Protein AF-A0ABD5S3X4-F1 (afdb_monomer_lite)

Foldseek 3Di:
DDDDDDDDDDDDDDDPVCVVVVVVVCVVVVPDDDDDDPVPDPPDDDDDDDPCPVVVVVLVVLVVVLCVLVVHDPVNDDDDDDDDPVRSVVVSVVSSVVSVVVVVVVVVVVVVVVVVVVVCVVCVVVVVVVDDCVVVVPDDDDDDD

Organism: NCBI:txid1776492

Structure (mmCIF, N/CA/C/O backbone):
data_AF-A0ABD5S3X4-F1
#
_entry.id   AF-A0ABD5S3X4-F1
#
loop_
_atom_site.group_PDB
_atom_site.id
_atom_site.type_symbol
_atom_site.label_atom_id
_atom_site.label_alt_id
_atom_site.label_comp_id
_atom_site.label_asym_id
_atom_site.label_entity_id
_atom_site.label_seq_id
_atom_site.pdbx_PDB_ins_code
_atom_site.Cartn_x
_atom_site.Cartn_y
_atom_site.Cartn_z
_atom_site.occupancy
_atom_site.B_iso_or_equiv
_atom_site.auth_seq_id
_atom_site.auth_comp_id
_atom_site.auth_asym_id
_atom_site.auth_atom_id
_atom_site.pdbx_PDB_model_num
ATOM 1 N N . MET A 1 1 ? -29.979 27.618 -0.800 1.00 73.50 1 MET A N 1
ATOM 2 C CA . MET A 1 1 ? -28.590 27.391 -0.347 1.00 73.50 1 MET A CA 1
ATOM 3 C C . MET A 1 1 ? -28.637 26.381 0.777 1.00 73.50 1 MET A C 1
ATOM 5 O O . MET A 1 1 ? -29.403 26.600 1.709 1.00 73.50 1 MET A O 1
ATOM 9 N N . LEU A 1 2 ? -27.881 25.291 0.665 1.00 79.62 2 LEU A N 1
ATOM 10 C CA . LEU A 1 2 ? -27.697 24.354 1.771 1.00 79.62 2 LEU A CA 1
ATOM 11 C C . LEU A 1 2 ? -26.885 25.065 2.860 1.00 79.62 2 LEU A C 1
ATOM 13 O O . LEU A 1 2 ? -25.914 25.757 2.550 1.00 79.62 2 LEU A O 1
ATOM 17 N N . ARG A 1 3 ? -27.335 24.968 4.109 1.00 84.81 3 ARG A N 1
ATOM 18 C CA . ARG A 1 3 ? -26.583 25.434 5.276 1.00 84.81 3 ARG A CA 1
ATOM 19 C C . ARG A 1 3 ? -25.989 24.204 5.965 1.00 84.81 3 ARG A C 1
ATOM 21 O O . ARG A 1 3 ? -26.649 23.169 5.942 1.00 84.81 3 ARG A O 1
ATOM 28 N N . PRO A 1 4 ? -24.780 24.296 6.537 1.00 88.00 4 PRO A N 1
ATOM 29 C CA . PRO A 1 4 ? -24.205 23.198 7.304 1.00 88.00 4 PRO A CA 1
ATOM 30 C C . PRO A 1 4 ? -25.135 22.792 8.450 1.00 88.00 4 PRO A C 1
ATOM 32 O O . PRO A 1 4 ? -25.704 23.663 9.113 1.00 88.00 4 PRO A O 1
ATOM 35 N N . GLU A 1 5 ? -25.259 21.488 8.681 1.00 88.44 5 GLU A N 1
ATOM 36 C CA . GLU A 1 5 ? -25.950 20.956 9.854 1.00 88.44 5 GLU A CA 1
ATOM 37 C C . GLU A 1 5 ? -25.147 21.250 11.126 1.00 88.44 5 GLU A C 1
ATOM 39 O O . GLU A 1 5 ? -23.913 21.314 11.120 1.00 88.44 5 GLU A O 1
ATOM 44 N N . GLN A 1 6 ? -25.855 21.464 12.233 1.00 90.50 6 GLN A N 1
ATOM 45 C CA . GLN A 1 6 ? -25.223 21.794 13.504 1.00 90.50 6 GLN A CA 1
ATOM 46 C C . GLN A 1 6 ? -24.530 20.554 14.090 1.00 90.50 6 GLN A C 1
ATOM 48 O O . GLN A 1 6 ? -25.189 19.595 14.480 1.00 90.50 6 GLN A O 1
ATOM 53 N N . MET A 1 7 ? -23.199 20.590 14.202 1.00 92.62 7 MET A N 1
ATOM 54 C CA . MET A 1 7 ? -22.424 19.535 14.865 1.00 92.62 7 MET A CA 1
ATOM 55 C C . MET A 1 7 ? -22.289 19.786 16.371 1.00 92.62 7 MET A C 1
ATOM 57 O O . MET A 1 7 ? -22.219 20.929 16.825 1.00 92.62 7 MET A O 1
ATOM 61 N N . SER A 1 8 ? -22.216 18.702 17.144 1.00 92.31 8 SER A N 1
ATOM 62 C CA . SER A 1 8 ? -21.980 18.734 18.591 1.00 92.31 8 SER A CA 1
ATOM 63 C C . SER A 1 8 ? -20.706 17.965 18.929 1.00 92.31 8 SER A C 1
ATOM 65 O O . SER A 1 8 ? -20.511 16.856 18.438 1.00 92.31 8 SER A O 1
ATOM 67 N N . LYS A 1 9 ? -19.845 18.536 19.782 1.00 88.69 9 LYS A N 1
ATOM 68 C CA . LYS A 1 9 ? -18.677 17.827 20.326 1.00 88.69 9 LYS A CA 1
ATOM 69 C C . LYS A 1 9 ? -19.136 16.965 21.502 1.00 88.69 9 LYS A C 1
ATOM 71 O O . LYS A 1 9 ? -19.742 17.483 22.438 1.00 88.69 9 LYS A O 1
ATOM 76 N N . VAL A 1 10 ? -18.843 15.671 21.451 1.00 87.94 10 VAL A N 1
ATOM 77 C CA . VAL A 1 10 ? -19.200 14.697 22.491 1.00 87.94 10 VAL A CA 1
ATOM 78 C C . VAL A 1 10 ? -17.920 14.039 22.998 1.00 87.94 10 VAL A C 1
ATOM 80 O O . VAL A 1 10 ? -17.059 13.684 22.198 1.00 87.94 10 VAL A O 1
ATOM 83 N N . SER A 1 11 ? -17.783 13.886 24.317 1.00 83.88 11 SER A N 1
ATOM 84 C CA . SER A 1 11 ? -16.763 13.029 24.928 1.00 83.88 11 SER A CA 1
ATOM 85 C C . SER A 1 11 ? -17.394 11.702 25.348 1.00 83.88 11 SER A C 1
ATOM 87 O O . SER A 1 11 ? -18.504 11.669 25.882 1.00 83.88 11 SER A O 1
ATOM 89 N N . MET A 1 12 ? -16.698 10.596 25.087 1.00 84.00 12 MET A N 1
ATOM 90 C CA . MET A 1 12 ? -17.163 9.244 25.395 1.00 84.00 12 MET A CA 1
ATOM 91 C C . MET A 1 12 ? -16.179 8.576 26.352 1.00 84.00 12 MET A C 1
ATOM 93 O O . MET A 1 12 ? -14.977 8.570 26.104 1.00 84.00 12 MET A O 1
ATOM 97 N N . THR A 1 13 ? -16.699 7.982 27.426 1.00 85.44 13 THR A N 1
ATOM 98 C CA . THR A 1 13 ? -15.914 7.208 28.394 1.00 85.44 13 THR A CA 1
ATOM 99 C C . THR A 1 13 ? -16.603 5.874 28.617 1.00 85.44 13 THR A C 1
ATOM 101 O O . THR A 1 13 ? -17.813 5.820 28.832 1.00 85.44 13 THR A O 1
ATOM 104 N N . GLY A 1 14 ? -15.836 4.789 28.594 1.00 86.94 14 GLY A N 1
ATOM 105 C CA . GLY A 1 14 ? -16.367 3.442 28.747 1.00 86.94 14 GLY A CA 1
ATOM 106 C C . GLY A 1 14 ? -15.318 2.462 29.249 1.00 86.94 14 GLY A C 1
ATOM 107 O O . GLY A 1 14 ? -14.144 2.791 29.417 1.00 86.94 14 GLY A O 1
ATOM 108 N N . SER A 1 15 ? -15.750 1.231 29.512 1.00 90.44 15 SER A N 1
ATOM 109 C CA . SER A 1 15 ? -14.825 0.153 29.850 1.00 90.44 15 SER A CA 1
ATOM 110 C C . SER A 1 15 ? -14.035 -0.268 28.613 1.00 90.44 15 SER A C 1
ATOM 112 O O . SER A 1 15 ? -14.627 -0.490 27.560 1.00 90.44 15 SER A O 1
ATOM 114 N N . LYS A 1 16 ? -12.725 -0.513 28.764 1.00 86.31 16 LYS A N 1
ATOM 115 C CA . LYS A 1 16 ? -11.890 -1.105 27.701 1.00 86.31 16 LYS A CA 1
ATOM 116 C C . LYS A 1 16 ? -12.461 -2.423 27.155 1.00 86.31 16 LYS A C 1
ATOM 118 O O . LYS A 1 16 ? -12.230 -2.750 26.002 1.00 86.31 16 LYS A O 1
ATOM 123 N N . ARG A 1 17 ? -13.236 -3.160 27.966 1.00 90.50 17 ARG A N 1
ATOM 124 C CA . ARG A 1 17 ? -13.833 -4.455 27.590 1.00 90.50 17 ARG A CA 1
ATOM 125 C C . ARG A 1 17 ? -14.850 -4.375 26.451 1.00 90.50 17 ARG A C 1
ATOM 127 O O . ARG A 1 17 ? -15.057 -5.384 25.802 1.00 90.50 17 ARG A O 1
ATOM 134 N N . VAL A 1 18 ? -15.492 -3.223 26.256 1.00 91.81 18 VAL A N 1
ATOM 135 C CA . VAL A 1 18 ? -16.522 -3.013 25.216 1.00 91.81 18 VAL A CA 1
ATOM 136 C C . VAL A 1 18 ? -16.049 -2.038 24.136 1.00 91.81 18 VAL A C 1
ATOM 138 O O . VAL A 1 18 ? -16.836 -1.577 23.321 1.00 91.81 18 VAL A O 1
ATOM 141 N N . MET A 1 19 ? -14.766 -1.664 24.159 1.00 88.81 19 MET A N 1
ATOM 142 C CA . MET A 1 19 ? -14.221 -0.641 23.270 1.00 88.81 19 MET A CA 1
ATOM 143 C C . MET A 1 19 ? -14.296 -1.064 21.799 1.00 88.81 19 MET A C 1
ATOM 145 O O . MET A 1 19 ? -14.649 -0.234 20.973 1.00 88.81 19 MET A O 1
ATOM 149 N N . GLY A 1 20 ? -14.031 -2.342 21.498 1.00 88.88 20 GLY A N 1
ATOM 150 C CA . GLY A 1 20 ? -14.164 -2.898 20.146 1.00 88.88 20 GLY A CA 1
ATOM 151 C C . GLY A 1 20 ? -15.584 -2.743 19.604 1.00 88.88 20 GLY A C 1
ATOM 152 O O . GLY A 1 20 ? -15.779 -2.037 18.622 1.00 88.88 20 GLY A O 1
ATOM 153 N N . ASP A 1 21 ? -16.575 -3.282 20.322 1.00 92.25 21 ASP A N 1
ATOM 154 C CA . ASP A 1 21 ? -17.995 -3.198 19.944 1.00 92.25 21 ASP A CA 1
ATOM 155 C C . ASP A 1 21 ? -18.460 -1.748 19.716 1.00 92.25 21 ASP A C 1
ATOM 157 O O . ASP A 1 21 ? -19.231 -1.459 18.801 1.00 92.25 21 ASP A O 1
ATOM 161 N N . VAL A 1 22 ? -17.994 -0.812 20.553 1.00 91.19 22 VAL A N 1
ATOM 162 C CA . VAL A 1 22 ? -18.326 0.613 20.414 1.00 91.19 22 VAL A CA 1
ATOM 163 C C . VAL A 1 22 ? -17.687 1.212 19.163 1.00 91.19 22 VAL A C 1
ATOM 165 O O . VAL A 1 22 ? -18.366 1.959 18.462 1.00 91.19 22 VAL A O 1
ATOM 168 N N . ILE A 1 23 ? -16.418 0.903 18.876 1.00 88.75 23 ILE A N 1
ATOM 169 C CA . ILE A 1 23 ? -15.726 1.380 17.669 1.00 88.75 23 ILE A CA 1
ATOM 170 C C . ILE A 1 23 ? -16.441 0.869 16.416 1.00 88.75 23 ILE A C 1
ATOM 172 O O . ILE A 1 23 ? -16.745 1.676 15.541 1.00 88.75 23 ILE A O 1
ATOM 176 N N . GLU A 1 24 ? -16.767 -0.425 16.357 1.00 90.06 24 GLU A N 1
ATOM 177 C CA . GLU A 1 24 ? -17.498 -1.027 15.233 1.00 90.06 24 GLU A CA 1
ATOM 178 C C . GLU A 1 24 ? -18.872 -0.380 15.052 1.00 90.06 24 GLU A C 1
ATOM 180 O O . GLU A 1 24 ? -19.195 0.111 13.975 1.00 90.06 24 GLU A O 1
ATOM 185 N N . THR A 1 25 ? -19.647 -0.259 16.132 1.00 92.88 25 THR A N 1
ATOM 186 C CA . THR A 1 25 ? -20.976 0.366 16.070 1.00 92.88 25 THR A CA 1
ATOM 187 C C . THR A 1 25 ? -20.899 1.818 15.590 1.00 92.88 25 THR A C 1
ATOM 189 O O . THR A 1 25 ? -21.724 2.267 14.797 1.00 92.88 25 THR A O 1
ATOM 192 N N . VAL A 1 26 ? -19.923 2.587 16.080 1.00 90.69 26 VAL A N 1
ATOM 193 C CA . VAL A 1 26 ? -19.719 3.984 15.669 1.00 90.69 26 VAL A CA 1
ATOM 194 C C . VAL A 1 26 ? -19.313 4.076 14.201 1.00 90.69 26 VAL A C 1
ATOM 196 O O . VAL A 1 26 ? -19.817 4.952 13.492 1.00 90.69 26 VAL A O 1
ATOM 199 N N . HIS A 1 27 ? -18.419 3.193 13.758 1.00 89.69 27 HIS A N 1
ATOM 200 C CA . HIS A 1 27 ? -17.985 3.104 12.371 1.00 89.69 27 HIS A CA 1
ATOM 201 C C . HIS A 1 27 ? -19.173 2.812 11.444 1.00 89.69 27 HIS A C 1
ATOM 203 O O . HIS A 1 27 ? -19.384 3.551 10.484 1.00 89.69 27 HIS A O 1
ATOM 209 N N . ASP A 1 28 ? -20.002 1.826 11.786 1.00 92.88 28 ASP A N 1
ATOM 210 C CA . ASP A 1 28 ? -21.169 1.422 10.9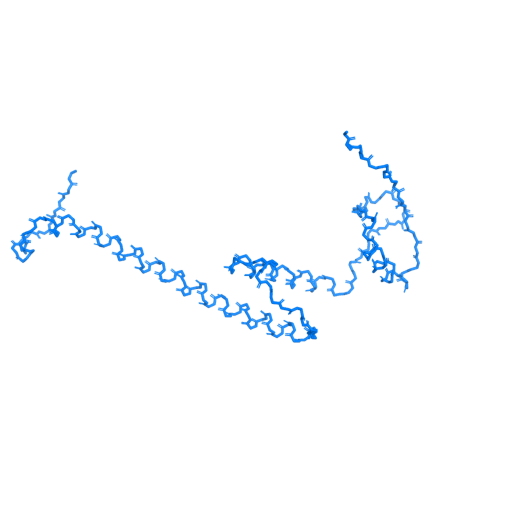93 1.00 92.88 28 ASP A CA 1
ATOM 211 C C . ASP A 1 28 ? -22.232 2.520 10.887 1.00 92.88 28 ASP A C 1
ATOM 213 O O . ASP A 1 28 ? -22.917 2.643 9.873 1.00 92.88 28 ASP A O 1
ATOM 217 N N . LEU A 1 29 ? -22.374 3.342 11.930 1.00 93.56 29 LEU A N 1
ATOM 218 C CA . LEU A 1 29 ? -23.307 4.465 11.917 1.00 93.56 29 LEU A CA 1
ATOM 219 C C . LEU A 1 29 ? -22.835 5.609 11.007 1.00 93.56 29 LEU A C 1
ATOM 221 O O . LEU A 1 29 ? -23.676 6.349 10.504 1.00 93.56 29 LEU A O 1
ATOM 225 N N . GLN A 1 30 ? -21.523 5.783 10.803 1.00 87.94 30 GLN A N 1
ATOM 226 C CA . GLN A 1 30 ? -20.934 6.872 10.003 1.00 87.94 30 GLN A CA 1
ATOM 227 C C . GLN A 1 30 ? -21.395 8.290 10.423 1.00 87.94 30 GLN A C 1
ATOM 229 O O . GLN A 1 30 ? -21.487 9.201 9.602 1.00 87.94 30 GLN A O 1
ATOM 234 N N . LEU A 1 31 ? -21.692 8.497 11.714 1.00 89.00 31 LEU A N 1
ATOM 235 C CA . LEU A 1 31 ? -22.230 9.767 12.243 1.00 89.00 31 LEU A CA 1
ATOM 236 C C . LEU A 1 31 ? -21.209 10.620 13.006 1.00 89.00 31 LEU A C 1
ATOM 238 O O . LEU A 1 31 ? -21.529 11.743 13.399 1.00 89.00 31 LEU A O 1
ATOM 242 N N . LEU A 1 32 ? -20.009 10.096 13.263 1.00 89.50 32 LEU A N 1
ATOM 243 C CA . LEU A 1 32 ? -18.999 10.765 14.081 1.00 89.50 32 LEU A CA 1
ATOM 244 C C . LEU A 1 32 ? -17.762 11.118 13.258 1.00 89.50 32 LEU A C 1
ATOM 246 O O . LEU A 1 32 ? -17.265 10.317 12.474 1.00 89.50 32 LEU A O 1
ATOM 250 N N . HIS A 1 33 ? -17.232 12.313 13.509 1.00 89.00 33 HIS A N 1
ATOM 251 C CA . HIS A 1 33 ? -15.894 12.707 13.093 1.00 89.00 33 HIS A CA 1
ATOM 252 C C . HIS A 1 33 ? -14.971 12.637 14.312 1.00 89.00 33 HIS A C 1
ATOM 254 O O . HIS A 1 33 ? -15.156 13.387 15.275 1.00 89.00 33 HIS A O 1
ATOM 260 N N . ILE A 1 34 ? -14.010 11.715 14.282 1.00 87.25 34 ILE A N 1
ATOM 261 C CA . ILE A 1 34 ? -13.049 11.515 15.370 1.00 87.25 34 ILE A CA 1
ATOM 262 C C . ILE A 1 34 ? -11.933 12.550 15.228 1.00 87.25 34 ILE A C 1
ATOM 264 O O . ILE A 1 34 ? -11.377 12.736 14.150 1.00 87.25 34 ILE A O 1
ATOM 268 N N . THR A 1 35 ? -11.616 13.233 16.323 1.00 85.19 35 THR A N 1
ATOM 269 C CA . THR A 1 35 ? -10.473 14.146 16.414 1.00 85.19 35 THR A CA 1
ATOM 270 C C . THR A 1 35 ? -9.431 13.553 17.341 1.00 85.19 35 THR A C 1
ATOM 272 O O . THR A 1 35 ? -9.805 12.962 18.357 1.00 85.19 35 THR A O 1
ATOM 275 N N . ASP A 1 36 ? -8.157 13.784 17.040 1.00 83.81 36 ASP A N 1
ATOM 276 C CA . ASP A 1 36 ? -7.070 13.381 17.924 1.00 83.81 36 ASP A CA 1
ATOM 277 C C . ASP A 1 36 ? -7.256 13.957 19.327 1.00 83.81 36 ASP A C 1
ATOM 279 O O . ASP A 1 36 ? -7.719 15.088 19.519 1.00 83.81 36 ASP A O 1
ATOM 283 N N . TYR A 1 37 ? -6.920 13.132 20.312 1.00 84.88 37 TYR A N 1
ATOM 284 C CA . TYR A 1 37 ? -6.947 13.536 21.703 1.00 84.88 37 TYR A CA 1
ATOM 285 C C . TYR A 1 37 ? -5.783 14.494 21.970 1.00 84.88 37 TYR A C 1
ATOM 287 O O . TYR A 1 37 ? -4.630 14.176 21.701 1.00 84.88 37 TYR A O 1
ATOM 295 N N . ASP A 1 38 ? -6.099 15.674 22.492 1.00 82.31 38 ASP A N 1
ATOM 296 C CA . ASP A 1 38 ? -5.187 16.811 22.661 1.00 82.31 38 ASP A CA 1
ATOM 297 C C . ASP A 1 38 ? -4.584 16.903 24.074 1.00 82.31 38 ASP A C 1
ATOM 299 O O . ASP A 1 38 ? -4.170 17.982 24.497 1.00 82.31 38 ASP A O 1
ATOM 303 N N . ASP A 1 39 ? -4.580 15.799 24.831 1.00 82.06 39 ASP A N 1
ATOM 304 C CA . ASP A 1 39 ? -4.140 15.739 26.235 1.00 82.06 39 ASP A CA 1
ATOM 305 C C . ASP A 1 39 ? -4.847 16.751 27.157 1.00 82.06 39 ASP A C 1
ATOM 307 O O . ASP A 1 39 ? -4.344 17.132 28.215 1.00 82.06 39 ASP A O 1
ATOM 311 N N . SER A 1 40 ? -6.057 17.179 26.779 1.00 81.69 40 SER A N 1
ATOM 312 C CA . SER A 1 40 ? -6.797 18.223 27.496 1.00 81.69 40 SER A CA 1
ATOM 313 C C . SER A 1 40 ? -7.296 17.820 28.888 1.00 81.69 40 SER A C 1
ATOM 315 O O . SER A 1 40 ? -7.685 18.701 29.659 1.00 81.69 40 SER A O 1
ATOM 317 N N . TRP A 1 41 ? -7.289 16.528 29.241 1.00 82.12 41 TRP A N 1
ATOM 318 C CA . TRP A 1 41 ? -7.786 16.029 30.528 1.00 82.12 41 TRP A CA 1
ATOM 319 C C . TRP A 1 41 ? -6.671 15.424 31.376 1.00 82.12 41 TRP A C 1
ATOM 321 O O . TRP A 1 41 ? -6.065 14.410 31.028 1.00 82.12 41 TRP A O 1
ATOM 331 N N . GLU A 1 42 ? -6.457 16.023 32.548 1.00 84.75 42 GLU A N 1
ATOM 332 C CA . GLU A 1 42 ? -5.491 15.547 33.533 1.00 84.75 42 GLU A CA 1
ATOM 333 C C . GLU A 1 42 ? -5.822 14.115 33.987 1.00 84.75 42 GLU A C 1
ATOM 335 O O . GLU A 1 42 ? -6.962 13.792 34.329 1.00 84.75 42 GLU A O 1
ATOM 340 N N . GLY A 1 43 ? -4.808 13.246 33.983 1.00 83.75 43 GLY A N 1
ATOM 341 C CA . GLY A 1 43 ? -4.947 11.830 34.333 1.00 83.75 43 GLY A CA 1
ATOM 342 C C . GLY A 1 43 ? -5.357 10.911 33.176 1.00 83.75 43 GLY A C 1
ATOM 343 O O . GLY A 1 43 ? -5.446 9.702 33.388 1.00 83.75 43 GLY A O 1
ATOM 344 N N . PHE A 1 44 ? -5.558 11.445 31.967 1.00 82.44 44 PHE A N 1
ATOM 345 C CA . PHE A 1 44 ? -5.787 10.667 30.750 1.00 82.44 44 PHE A CA 1
ATOM 346 C C . PHE A 1 44 ? -4.667 10.908 29.742 1.00 82.44 44 PHE A C 1
ATOM 348 O O . PHE A 1 44 ? -4.285 12.045 29.487 1.00 82.44 44 PHE A O 1
ATOM 355 N N . THR A 1 45 ? -4.180 9.827 29.142 1.00 83.75 45 THR A N 1
ATOM 356 C CA . THR A 1 45 ? -3.221 9.848 28.034 1.00 83.75 45 THR A CA 1
ATOM 357 C C . THR A 1 45 ? -3.809 9.087 26.855 1.00 83.75 45 THR A C 1
ATOM 359 O O . THR A 1 45 ? -4.618 8.171 27.054 1.00 83.75 45 THR A O 1
ATOM 362 N N . ALA A 1 46 ? -3.376 9.422 25.639 1.00 85.38 46 ALA A N 1
ATOM 363 C CA . ALA A 1 46 ? -3.635 8.575 24.482 1.00 85.38 46 ALA A CA 1
ATOM 364 C C . ALA A 1 46 ? -3.170 7.133 24.765 1.00 85.38 46 ALA A C 1
ATOM 366 O O . ALA A 1 46 ? -2.134 6.909 25.399 1.00 85.38 46 ALA A O 1
ATOM 367 N N . GLY A 1 47 ? -3.993 6.162 24.369 1.00 84.00 47 GLY A N 1
ATOM 368 C CA . GLY A 1 47 ? -3.657 4.746 24.468 1.00 84.00 47 GLY A CA 1
ATOM 369 C C . GLY A 1 47 ? -2.965 4.244 23.206 1.00 84.00 47 GLY A C 1
ATOM 370 O O . GLY A 1 47 ? -2.912 4.945 22.197 1.00 84.00 47 GLY A O 1
ATOM 371 N N . ASP A 1 48 ? -2.490 3.006 23.262 1.00 85.00 48 ASP A N 1
ATOM 372 C CA . ASP A 1 48 ? -1.969 2.319 22.086 1.00 85.00 48 ASP A CA 1
ATOM 373 C C . ASP A 1 48 ? -3.112 1.879 21.151 1.00 85.00 48 ASP A C 1
ATOM 375 O O . ASP A 1 48 ? -4.230 1.611 21.622 1.00 85.00 48 ASP A O 1
ATOM 379 N N . PRO A 1 49 ? -2.850 1.774 19.836 1.00 85.44 49 PRO A N 1
ATOM 380 C CA . PRO A 1 49 ? -3.773 1.159 18.893 1.00 85.44 49 PRO A CA 1
ATOM 381 C C . PRO A 1 49 ? -4.194 -0.249 19.326 1.00 85.44 49 PRO A C 1
ATOM 383 O O . PRO A 1 49 ? -3.480 -0.949 20.049 1.00 85.44 49 PRO A O 1
ATOM 386 N N . VAL A 1 50 ? -5.360 -0.684 18.847 1.00 86.38 50 VAL A N 1
ATOM 387 C CA . VAL A 1 50 ? -5.804 -2.067 19.048 1.00 86.38 50 VAL A CA 1
ATOM 388 C C . VAL A 1 50 ? -4.828 -3.045 18.393 1.00 86.38 50 VAL A C 1
ATOM 390 O O . VAL A 1 50 ? -4.201 -2.740 17.376 1.00 86.38 50 VAL A O 1
ATOM 393 N N . GLU A 1 51 ? -4.698 -4.230 18.983 1.00 87.88 51 GLU A N 1
ATOM 394 C CA . GLU A 1 51 ? -3.842 -5.287 18.448 1.00 87.88 51 GLU A CA 1
ATOM 395 C C . GLU A 1 51 ? -4.206 -5.587 16.985 1.00 87.88 51 GLU A C 1
ATOM 397 O O . GLU A 1 51 ? -5.379 -5.698 16.633 1.00 87.88 51 GLU A O 1
ATOM 402 N N . GLY A 1 52 ? -3.191 -5.669 16.121 1.00 87.38 52 GLY A N 1
ATOM 403 C CA . GLY A 1 52 ? -3.367 -5.892 14.684 1.00 87.38 52 GLY A CA 1
ATOM 404 C C . GLY A 1 52 ? -3.629 -4.634 13.846 1.00 87.38 52 GLY A C 1
ATOM 405 O O . GLY A 1 52 ? -3.542 -4.721 12.623 1.00 87.38 52 GLY A O 1
ATOM 406 N N . ALA A 1 53 ? -3.870 -3.462 14.451 1.00 88.75 53 ALA A N 1
ATOM 407 C CA . ALA A 1 53 ? -4.104 -2.220 13.702 1.00 88.75 53 ALA A CA 1
ATOM 408 C C . ALA A 1 53 ? -2.905 -1.804 12.832 1.00 88.75 53 ALA A C 1
ATOM 410 O O . ALA A 1 53 ? -3.085 -1.360 11.698 1.00 88.75 53 ALA A O 1
ATOM 411 N N . GLU A 1 54 ? -1.684 -1.970 13.345 1.00 89.56 54 GLU A N 1
ATOM 412 C CA . GLU A 1 54 ? -0.451 -1.675 12.605 1.00 89.56 54 GLU A CA 1
ATOM 413 C C . GLU A 1 54 ? -0.304 -2.609 11.396 1.00 89.56 54 GLU A C 1
ATOM 415 O O . GLU A 1 54 ? -0.207 -2.144 10.264 1.00 89.56 54 GLU A O 1
ATOM 420 N N . ALA A 1 55 ? -0.447 -3.922 11.606 1.00 89.88 55 ALA A N 1
ATOM 421 C CA . ALA A 1 55 ? -0.389 -4.910 10.529 1.00 89.88 55 ALA A CA 1
ATOM 422 C C . ALA A 1 55 ? -1.470 -4.682 9.455 1.00 89.88 55 ALA A C 1
ATOM 424 O O . ALA A 1 55 ? -1.205 -4.828 8.262 1.00 89.88 55 ALA A O 1
ATOM 425 N N . ALA A 1 56 ? -2.689 -4.304 9.852 1.00 89.69 56 ALA A N 1
ATOM 426 C CA . ALA A 1 56 ? -3.748 -3.944 8.912 1.00 89.69 56 ALA A CA 1
ATOM 427 C C . ALA A 1 56 ? -3.406 -2.669 8.120 1.00 89.69 56 ALA A C 1
ATOM 429 O O . ALA A 1 56 ? -3.650 -2.609 6.914 1.00 89.69 56 ALA A O 1
ATOM 430 N N . SER A 1 57 ? -2.805 -1.672 8.775 1.00 92.38 57 SER A N 1
ATOM 431 C CA . SER A 1 57 ? -2.373 -0.425 8.132 1.00 92.38 57 SER A CA 1
ATOM 432 C C . SER A 1 57 ? -1.277 -0.676 7.097 1.00 92.38 57 SER A C 1
ATOM 434 O O . SER A 1 57 ? -1.390 -0.202 5.967 1.00 92.38 57 SER A O 1
ATOM 436 N N . ASP A 1 58 ? -0.273 -1.486 7.431 1.00 91.00 58 ASP A N 1
ATOM 437 C CA . ASP A 1 58 ? 0.807 -1.857 6.510 1.00 91.00 58 ASP A CA 1
ATOM 438 C C . 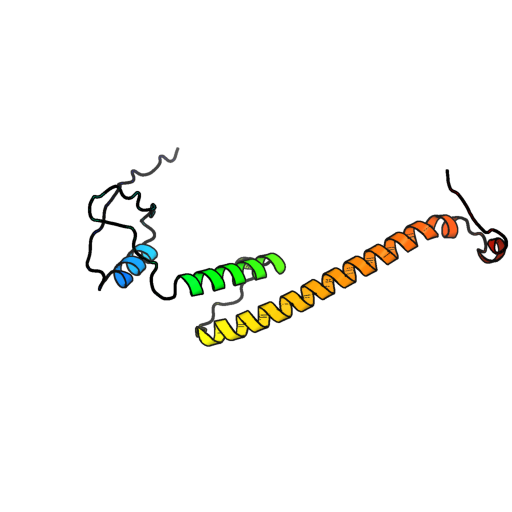ASP A 1 58 ? 0.280 -2.602 5.275 1.00 91.00 58 ASP A C 1
ATOM 440 O O . ASP A 1 58 ? 0.679 -2.321 4.136 1.00 91.00 58 ASP A O 1
ATOM 444 N N . LYS A 1 59 ? -0.678 -3.516 5.477 1.00 91.56 59 LYS A N 1
ATOM 445 C CA . LYS A 1 59 ? -1.372 -4.207 4.380 1.00 91.56 59 LYS A CA 1
ATOM 446 C C . LYS A 1 59 ? -2.127 -3.226 3.490 1.00 91.56 59 LYS A C 1
ATOM 448 O O . LYS A 1 59 ? -1.989 -3.296 2.273 1.00 91.56 59 LYS A O 1
ATOM 453 N N . LEU A 1 60 ? -2.874 -2.284 4.069 1.00 93.81 60 LEU A N 1
ATOM 454 C CA . LEU A 1 60 ? -3.607 -1.266 3.307 1.00 93.81 60 LEU A CA 1
ATOM 455 C C . LEU A 1 60 ? -2.679 -0.362 2.490 1.00 93.81 60 LEU A C 1
ATOM 457 O O . LEU A 1 60 ? -2.981 -0.057 1.338 1.00 93.81 60 LEU A O 1
ATOM 461 N N . VAL A 1 61 ? -1.543 0.052 3.056 1.00 95.19 61 VAL A N 1
ATOM 462 C CA . VAL A 1 61 ? -0.528 0.826 2.324 1.00 95.19 61 VAL A CA 1
ATOM 463 C C . VAL A 1 61 ? 0.023 0.013 1.154 1.00 95.19 61 VAL A C 1
ATOM 465 O O . VAL A 1 61 ? 0.155 0.537 0.048 1.00 95.19 61 VAL A O 1
ATOM 468 N N . THR A 1 62 ? 0.285 -1.276 1.373 1.00 92.75 62 THR A N 1
ATOM 469 C CA . THR A 1 62 ? 0.745 -2.187 0.319 1.00 92.75 62 THR A CA 1
ATOM 470 C C . THR A 1 62 ? -0.293 -2.308 -0.796 1.00 92.75 62 THR A C 1
ATOM 472 O O . THR A 1 62 ? 0.054 -2.114 -1.957 1.00 92.75 62 THR A O 1
ATOM 475 N N . VAL A 1 63 ? -1.568 -2.544 -0.471 1.00 93.50 63 VAL A N 1
ATOM 476 C CA . VAL A 1 63 ? -2.650 -2.622 -1.468 1.00 93.50 63 VAL A CA 1
ATOM 477 C C . VAL A 1 63 ? -2.735 -1.332 -2.285 1.00 93.50 63 VAL A C 1
ATOM 479 O O . VAL A 1 63 ? -2.650 -1.397 -3.507 1.00 93.50 63 VAL A O 1
ATOM 482 N N . ARG A 1 64 ? -2.764 -0.162 -1.634 1.00 93.94 64 ARG A N 1
ATOM 483 C CA . ARG A 1 64 ? -2.808 1.139 -2.328 1.00 93.94 64 ARG A CA 1
ATOM 484 C C . ARG A 1 64 ? -1.608 1.380 -3.238 1.00 93.94 64 ARG A C 1
ATOM 486 O O . ARG A 1 64 ? -1.749 1.980 -4.299 1.00 93.94 64 ARG A O 1
ATOM 493 N N . SER A 1 65 ? -0.415 0.935 -2.838 1.00 94.31 65 SER A N 1
ATOM 494 C CA . SER A 1 65 ? 0.762 1.030 -3.709 1.00 94.31 65 SER A CA 1
ATOM 495 C C . SER A 1 65 ? 0.613 0.172 -4.965 1.00 94.31 65 SER A C 1
ATOM 497 O O . SER A 1 65 ? 0.981 0.618 -6.046 1.00 94.31 65 SER A O 1
ATOM 499 N N . LEU A 1 66 ? 0.026 -1.023 -4.844 1.00 94.44 66 LEU A N 1
ATOM 500 C CA . LEU A 1 66 ? -0.204 -1.913 -5.979 1.00 94.44 66 LEU A CA 1
ATOM 501 C C . LEU A 1 66 ? -1.300 -1.373 -6.895 1.00 94.44 66 LEU A C 1
ATOM 503 O O . LEU A 1 66 ? -1.107 -1.383 -8.105 1.00 94.44 66 LEU A O 1
ATOM 507 N N . GLU A 1 67 ? -2.394 -0.856 -6.334 1.00 94.50 67 GLU A N 1
ATOM 508 C CA . GLU A 1 67 ? -3.436 -0.147 -7.090 1.00 94.50 67 GLU A CA 1
ATOM 509 C C . GLU A 1 67 ? -2.829 1.009 -7.890 1.00 94.50 67 GLU A C 1
ATOM 511 O O . GLU A 1 67 ? -3.036 1.103 -9.095 1.00 94.50 67 GLU A O 1
ATOM 516 N N . SER A 1 68 ? -1.975 1.820 -7.256 1.00 94.25 68 SER A N 1
ATOM 517 C CA . SER A 1 68 ? -1.308 2.944 -7.919 1.00 94.25 68 SER A CA 1
ATOM 518 C C . SER A 1 68 ? -0.342 2.514 -9.028 1.00 94.25 68 SER A C 1
ATOM 520 O O . SER A 1 68 ? -0.277 3.177 -10.059 1.00 94.25 68 SER A O 1
ATOM 522 N N . ILE A 1 69 ? 0.414 1.426 -8.840 1.00 91.81 69 ILE A N 1
ATOM 523 C CA . ILE A 1 69 ? 1.323 0.895 -9.872 1.00 91.81 69 ILE A CA 1
ATOM 524 C C . ILE A 1 69 ? 0.532 0.329 -11.058 1.00 91.81 69 ILE A C 1
ATOM 526 O O . ILE A 1 69 ? 0.961 0.450 -12.208 1.00 91.81 69 ILE A O 1
ATOM 530 N N . LEU A 1 70 ? -0.597 -0.320 -10.771 1.00 92.31 70 LEU A N 1
ATOM 531 C CA . LEU A 1 70 ? -1.452 -0.958 -11.767 1.00 92.31 70 LEU A CA 1
ATOM 532 C C . LEU A 1 70 ? -2.431 0.011 -12.440 1.00 92.31 70 LEU A C 1
ATOM 534 O O . LEU A 1 70 ? -2.978 -0.363 -13.475 1.00 92.31 70 LEU A O 1
ATOM 538 N N . ASP A 1 71 ? -2.596 1.219 -11.894 1.00 94.06 71 ASP A N 1
ATOM 539 C CA . ASP A 1 71 ? -3.545 2.243 -12.350 1.00 94.06 71 ASP A CA 1
ATOM 540 C C . ASP A 1 71 ? -4.986 1.701 -12.370 1.00 94.06 71 ASP A C 1
ATOM 542 O O . ASP A 1 71 ? -5.659 1.727 -13.399 1.00 94.06 71 ASP A O 1
ATOM 546 N N . VAL A 1 72 ? -5.415 1.122 -11.240 1.00 95.00 72 VAL A N 1
ATOM 547 C CA . VAL A 1 72 ? -6.749 0.522 -11.064 1.00 95.00 72 VAL A CA 1
ATOM 548 C C . VAL A 1 72 ? -7.495 1.136 -9.889 1.00 95.00 72 VAL A C 1
ATOM 550 O O . VAL A 1 72 ? -6.903 1.398 -8.842 1.00 95.00 72 VAL A O 1
ATOM 553 N N . ASP A 1 73 ? -8.810 1.259 -10.055 1.00 93.38 73 ASP A N 1
ATOM 554 C CA . ASP A 1 73 ? -9.718 1.838 -9.067 1.00 93.38 73 ASP A CA 1
ATOM 555 C C . ASP A 1 73 ? -10.881 0.880 -8.732 1.00 93.38 73 ASP A C 1
ATOM 557 O O . ASP A 1 73 ? -10.977 -0.248 -9.222 1.00 93.38 73 ASP A O 1
ATOM 561 N N . GLU A 1 74 ? -11.822 1.334 -7.897 1.00 89.69 74 GLU A N 1
ATOM 562 C CA . GLU A 1 74 ? -13.012 0.559 -7.509 1.00 89.69 74 GLU A CA 1
ATOM 563 C C . GLU A 1 74 ? -13.881 0.146 -8.715 1.00 89.69 74 GLU A C 1
ATOM 565 O O . GLU A 1 74 ? -14.551 -0.885 -8.671 1.00 89.69 74 GLU A O 1
ATOM 570 N N . GLU A 1 75 ? -13.847 0.900 -9.818 1.00 92.25 75 GLU A N 1
ATOM 571 C CA . GLU A 1 75 ? -14.585 0.575 -11.048 1.00 92.25 75 GLU A CA 1
ATOM 572 C C . GLU A 1 75 ? -14.021 -0.653 -11.784 1.00 92.25 75 GLU A C 1
ATOM 574 O O . GLU A 1 75 ? -14.766 -1.357 -12.471 1.00 92.25 75 GLU A O 1
ATOM 579 N N . ASP A 1 76 ? -12.731 -0.948 -11.602 1.00 92.56 76 ASP A N 1
ATOM 580 C CA . ASP A 1 76 ? -12.060 -2.126 -12.163 1.00 92.56 76 ASP A CA 1
ATOM 581 C C . ASP A 1 76 ? -12.264 -3.378 -11.298 1.00 92.56 76 ASP A C 1
ATOM 583 O O . ASP A 1 76 ? -11.890 -4.494 -11.684 1.00 92.56 76 ASP A O 1
ATOM 587 N N . ALA A 1 77 ? -12.857 -3.211 -10.111 1.00 87.81 77 ALA A N 1
ATOM 588 C CA . ALA A 1 77 ? -13.035 -4.291 -9.163 1.00 87.81 77 ALA A CA 1
ATOM 589 C C . ALA A 1 77 ? -14.029 -5.345 -9.677 1.00 87.81 77 ALA A C 1
ATOM 591 O O . ALA A 1 77 ? -15.128 -5.071 -10.166 1.00 87.81 77 ALA A O 1
ATOM 592 N N . GLY A 1 78 ? -13.641 -6.610 -9.514 1.00 86.75 78 GLY A N 1
ATOM 593 C CA . GLY A 1 78 ? -14.523 -7.748 -9.739 1.00 86.75 78 GLY A CA 1
ATOM 594 C C . GLY A 1 78 ? -15.574 -7.919 -8.630 1.00 86.75 78 GLY A C 1
ATOM 595 O O . GLY A 1 78 ? -15.610 -7.166 -7.656 1.00 86.75 78 GLY A O 1
ATOM 596 N N . PRO A 1 79 ? -16.425 -8.955 -8.727 1.00 87.12 79 PRO A N 1
ATOM 597 C CA . PRO A 1 79 ? -17.395 -9.256 -7.680 1.00 87.12 79 PRO A CA 1
ATOM 598 C C . PRO A 1 79 ? -16.705 -9.520 -6.336 1.00 87.12 79 PRO A C 1
ATOM 600 O O . PRO A 1 79 ? -15.696 -10.227 -6.267 1.00 87.12 79 PRO A O 1
ATOM 603 N N . THR A 1 80 ? -17.295 -9.007 -5.255 1.00 86.00 80 THR A N 1
ATOM 604 C CA . THR A 1 80 ? -16.817 -9.252 -3.892 1.00 86.00 80 THR A CA 1
ATOM 605 C C . THR A 1 80 ? -16.841 -10.750 -3.583 1.00 86.00 80 THR A C 1
ATOM 607 O O . THR A 1 80 ? -17.854 -11.426 -3.777 1.00 86.00 80 THR A O 1
ATOM 610 N N . ARG A 1 81 ? -15.727 -11.273 -3.066 1.00 84.19 81 ARG A N 1
ATOM 611 C CA . ARG A 1 81 ? -15.607 -12.652 -2.575 1.00 84.19 81 ARG A CA 1
ATOM 612 C C . ARG A 1 81 ? -15.202 -12.652 -1.110 1.00 84.19 81 ARG A C 1
ATOM 614 O O . ARG A 1 81 ? -14.486 -11.764 -0.660 1.00 84.19 81 ARG A O 1
ATOM 621 N N . ILE A 1 82 ? -15.630 -13.679 -0.386 1.00 85.50 82 ILE A N 1
ATOM 622 C CA . ILE A 1 82 ? -15.177 -13.911 0.984 1.00 85.50 82 ILE A CA 1
ATOM 623 C C . ILE A 1 82 ? -13.803 -14.574 0.909 1.00 85.50 82 ILE A C 1
ATOM 625 O O . ILE A 1 82 ? -13.648 -15.623 0.281 1.00 85.50 82 ILE A O 1
ATOM 629 N N . VAL A 1 83 ? -12.822 -13.954 1.549 1.00 83.56 83 VAL A N 1
ATOM 630 C CA . VAL A 1 83 ? -11.445 -14.438 1.668 1.00 83.56 83 VAL A CA 1
ATOM 631 C C . VAL A 1 83 ? -11.056 -14.486 3.136 1.00 83.56 83 VAL A C 1
ATOM 633 O O . VAL A 1 83 ? -11.538 -13.689 3.935 1.00 83.56 83 VAL A O 1
ATOM 636 N N . THR A 1 84 ? -10.221 -15.457 3.495 1.00 88.88 84 THR A N 1
ATOM 637 C CA . THR A 1 84 ? -9.640 -15.540 4.837 1.00 88.88 84 THR A CA 1
ATOM 638 C C . THR A 1 84 ? -8.423 -14.629 4.931 1.00 88.88 84 THR A C 1
ATOM 640 O O . THR A 1 84 ? -7.740 -14.408 3.932 1.00 88.88 84 THR A O 1
ATOM 643 N N . ASP A 1 85 ? -8.093 -14.170 6.136 1.00 84.44 85 ASP A N 1
ATOM 644 C CA . ASP A 1 85 ? -6.921 -13.311 6.361 1.00 84.44 85 ASP A CA 1
ATOM 645 C C . ASP A 1 85 ? -5.618 -13.945 5.856 1.00 84.44 85 ASP A C 1
ATOM 647 O O . ASP A 1 85 ? -4.788 -13.265 5.260 1.00 84.44 85 ASP A O 1
ATOM 651 N N . GLN A 1 86 ? -5.461 -15.263 6.033 1.00 86.19 86 GLN A N 1
ATOM 652 C CA . GLN A 1 86 ? -4.313 -16.008 5.504 1.00 86.19 86 GLN A CA 1
ATOM 653 C C . GLN A 1 86 ? -4.279 -16.017 3.975 1.00 86.19 86 GLN A C 1
ATOM 655 O O . GLN A 1 86 ? -3.220 -15.804 3.395 1.00 86.19 86 GLN A O 1
ATOM 660 N N . ALA A 1 87 ? -5.426 -16.223 3.319 1.00 86.44 87 ALA A N 1
ATOM 661 C CA . ALA A 1 87 ? -5.487 -16.191 1.861 1.00 86.44 87 ALA A CA 1
ATOM 662 C C . ALA A 1 87 ? -5.149 -14.794 1.323 1.00 86.44 87 ALA A C 1
ATOM 664 O O . ALA A 1 87 ? -4.444 -14.685 0.327 1.00 86.44 87 ALA A O 1
ATOM 665 N N . ILE A 1 88 ? -5.600 -13.730 2.001 1.00 87.12 88 ILE A N 1
ATOM 666 C CA . ILE A 1 88 ? -5.236 -12.350 1.652 1.00 87.12 88 ILE A CA 1
ATOM 667 C C . ILE A 1 88 ? -3.723 -12.153 1.764 1.00 87.12 88 ILE A C 1
ATOM 669 O O . ILE A 1 88 ? -3.128 -11.590 0.856 1.00 87.12 88 ILE A O 1
ATOM 673 N N . GLU A 1 89 ? -3.101 -12.614 2.850 1.00 87.12 89 GLU A N 1
ATOM 674 C CA . GLU A 1 89 ? -1.655 -12.480 3.072 1.00 87.12 89 GLU A CA 1
ATOM 675 C C . GLU A 1 89 ? -0.841 -13.156 1.957 1.00 87.12 89 GLU A C 1
ATOM 677 O O . GLU A 1 89 ? 0.007 -12.521 1.330 1.00 87.12 89 GLU A O 1
ATOM 682 N N . GLU A 1 90 ? -1.148 -14.424 1.666 1.00 89.50 90 GLU A N 1
ATOM 683 C CA . GLU A 1 90 ? -0.455 -15.214 0.644 1.00 89.50 90 GLU A CA 1
ATOM 684 C C . GLU A 1 90 ? -0.658 -14.635 -0.764 1.00 89.50 90 GLU A C 1
ATOM 686 O O . GLU A 1 90 ? 0.297 -14.497 -1.537 1.00 89.50 90 GLU A O 1
ATOM 691 N N . GLU A 1 91 ? -1.897 -14.268 -1.109 1.00 89.62 91 GLU A N 1
ATOM 692 C CA . GLU A 1 91 ? -2.208 -13.675 -2.410 1.00 89.62 91 GLU A CA 1
ATOM 693 C C . GLU A 1 91 ? -1.555 -12.298 -2.577 1.00 89.62 91 GLU A C 1
ATOM 695 O O . GLU A 1 91 ? -1.022 -12.008 -3.650 1.00 89.62 91 GLU A O 1
ATOM 700 N N . LEU A 1 92 ? -1.562 -11.460 -1.534 1.00 91.50 92 LEU A N 1
ATOM 701 C CA . LEU A 1 92 ? -0.983 -10.118 -1.572 1.00 91.50 92 LEU A CA 1
ATOM 702 C C . L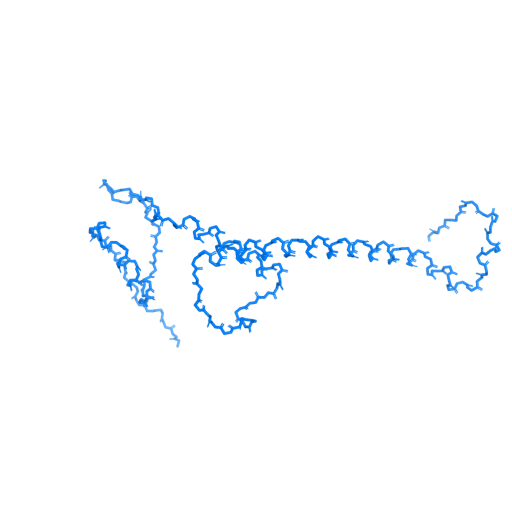EU A 1 92 ? 0.537 -10.171 -1.735 1.00 91.50 92 LEU A C 1
ATOM 704 O O . LEU A 1 92 ? 1.093 -9.411 -2.529 1.00 91.50 92 LEU A O 1
ATOM 708 N N . GLU A 1 93 ? 1.215 -11.081 -1.034 1.00 91.69 93 GLU A N 1
ATOM 709 C CA . GLU A 1 93 ? 2.656 -11.275 -1.193 1.00 91.69 93 GLU A CA 1
ATOM 710 C C . GLU A 1 93 ? 3.001 -11.747 -2.613 1.00 91.69 93 GLU A C 1
ATOM 712 O O . GLU A 1 93 ? 3.875 -11.167 -3.268 1.00 91.69 93 GLU A O 1
ATOM 717 N N . GLY A 1 94 ? 2.273 -12.743 -3.128 1.00 93.38 94 GLY A N 1
ATOM 718 C CA . GLY A 1 94 ? 2.451 -13.232 -4.495 1.00 93.38 94 GLY A CA 1
ATOM 719 C C . GLY A 1 94 ? 2.187 -12.154 -5.550 1.00 93.38 94 GLY A C 1
ATOM 720 O O . GLY A 1 94 ? 2.956 -12.015 -6.506 1.00 93.38 94 GLY A O 1
ATOM 721 N N . LEU A 1 95 ? 1.133 -11.355 -5.362 1.00 94.25 95 LEU A N 1
ATOM 722 C CA . LEU A 1 95 ? 0.800 -10.240 -6.242 1.00 94.25 95 LEU A CA 1
ATOM 723 C C . LEU A 1 95 ? 1.902 -9.183 -6.221 1.00 94.25 95 LEU A C 1
ATOM 725 O O . LEU A 1 95 ? 2.364 -8.783 -7.285 1.00 94.25 95 LEU A O 1
ATOM 729 N N . ARG A 1 96 ? 2.375 -8.789 -5.034 1.00 93.94 96 ARG A N 1
ATOM 730 C CA . ARG A 1 96 ? 3.466 -7.821 -4.879 1.00 93.94 96 ARG A CA 1
ATOM 731 C C . ARG A 1 96 ? 4.712 -8.253 -5.645 1.00 93.94 96 ARG A C 1
ATOM 733 O O . ARG A 1 96 ? 5.275 -7.458 -6.390 1.00 93.94 96 ARG A O 1
ATOM 740 N N . HIS A 1 97 ? 5.128 -9.511 -5.502 1.00 95.56 97 HIS A N 1
ATOM 741 C CA . HIS A 1 97 ? 6.285 -10.031 -6.234 1.00 95.56 97 HIS A CA 1
ATOM 742 C C . HIS A 1 97 ? 6.091 -9.974 -7.748 1.00 95.56 97 HIS A C 1
ATOM 744 O O . HIS A 1 97 ? 6.978 -9.514 -8.464 1.00 95.56 97 HIS A O 1
ATOM 750 N N . LYS A 1 98 ? 4.922 -10.400 -8.229 1.00 96.50 98 LYS A N 1
ATOM 751 C CA . LYS A 1 98 ? 4.613 -10.408 -9.658 1.00 96.50 98 LYS A CA 1
ATOM 752 C C . LYS A 1 98 ? 4.533 -9.001 -10.248 1.00 96.50 98 LYS A C 1
ATOM 754 O O . LYS A 1 98 ? 5.000 -8.789 -11.363 1.00 96.50 98 LYS A O 1
ATOM 759 N N . VAL A 1 99 ? 3.928 -8.056 -9.529 1.00 96.12 99 VAL A N 1
ATOM 760 C CA . VAL A 1 99 ? 3.836 -6.657 -9.962 1.00 96.12 99 VAL A CA 1
ATOM 761 C C . VAL A 1 99 ? 5.230 -6.057 -10.059 1.00 96.12 99 VAL A C 1
ATOM 763 O O . VAL A 1 99 ? 5.556 -5.532 -11.114 1.00 96.12 99 VAL A O 1
ATOM 766 N N . ASN A 1 100 ? 6.077 -6.229 -9.040 1.00 92.25 100 ASN A N 1
ATOM 767 C CA . ASN A 1 100 ? 7.452 -5.725 -9.071 1.00 92.25 100 ASN A CA 1
ATOM 768 C C . ASN A 1 100 ? 8.259 -6.309 -10.242 1.00 92.25 100 ASN A C 1
ATOM 770 O O . ASN A 1 100 ? 8.897 -5.561 -10.968 1.00 92.25 100 ASN A O 1
ATOM 774 N N . GLU A 1 101 ? 8.174 -7.622 -10.492 1.00 96.38 101 GLU A N 1
ATOM 775 C CA . GLU A 1 101 ? 8.856 -8.249 -11.638 1.00 96.38 101 GLU A CA 1
ATOM 776 C C . GLU A 1 101 ? 8.405 -7.649 -12.982 1.00 96.38 101 GLU A C 1
ATOM 778 O O . GLU A 1 101 ? 9.212 -7.416 -13.885 1.00 96.38 101 GLU A O 1
ATOM 783 N N . LEU A 1 102 ? 7.100 -7.406 -13.136 1.00 96.56 102 LEU A N 1
ATOM 784 C CA . LEU A 1 102 ? 6.551 -6.803 -14.348 1.00 96.56 102 LEU A CA 1
ATOM 785 C C . LEU A 1 102 ? 6.917 -5.320 -14.477 1.00 96.56 102 LEU A C 1
ATOM 787 O O . LEU A 1 102 ? 7.122 -4.859 -15.600 1.00 96.56 102 LEU A O 1
ATOM 791 N N . ASP A 1 103 ? 7.001 -4.600 -13.360 1.00 93.38 103 ASP A N 1
ATOM 792 C CA . ASP A 1 103 ? 7.400 -3.194 -13.290 1.00 93.38 103 ASP A CA 1
ATOM 793 C C . ASP A 1 103 ? 8.863 -3.022 -13.720 1.00 93.38 103 ASP A C 1
ATOM 795 O O . ASP A 1 103 ? 9.141 -2.282 -14.667 1.00 93.38 103 ASP A O 1
ATOM 799 N N . ASP A 1 104 ? 9.762 -3.826 -13.144 1.00 95.50 104 ASP A N 1
ATOM 800 C CA . ASP A 1 104 ? 11.182 -3.876 -13.504 1.00 95.50 104 ASP A CA 1
ATOM 801 C C . ASP A 1 104 ? 11.350 -4.182 -15.001 1.00 95.50 104 ASP A C 1
ATOM 803 O O . ASP A 1 104 ? 12.043 -3.479 -15.741 1.00 95.50 104 ASP A O 1
ATOM 807 N N . ARG A 1 105 ? 10.635 -5.201 -15.497 1.00 97.12 105 ARG A N 1
ATOM 808 C CA . ARG A 1 105 ? 10.678 -5.575 -16.917 1.00 97.12 105 ARG A CA 1
ATOM 809 C C . ARG A 1 105 ? 10.148 -4.469 -17.830 1.00 97.12 105 ARG A C 1
ATOM 811 O O . ARG A 1 105 ? 10.629 -4.311 -18.956 1.00 97.12 105 ARG A O 1
ATOM 818 N N . ARG A 1 106 ? 9.111 -3.747 -17.407 1.00 96.00 106 ARG A N 1
ATOM 819 C CA . ARG A 1 106 ? 8.551 -2.625 -18.169 1.00 96.00 106 ARG A CA 1
ATOM 820 C C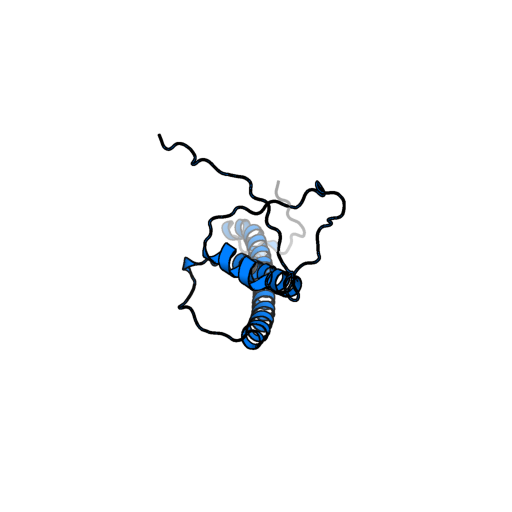 . ARG A 1 106 ? 9.579 -1.506 -18.288 1.00 96.00 106 ARG A C 1
ATOM 822 O O . ARG A 1 106 ? 9.706 -0.928 -19.368 1.00 96.00 106 ARG A O 1
ATOM 829 N N . ASP A 1 107 ? 10.304 -1.220 -17.219 1.00 96.50 107 ASP A N 1
ATOM 830 C CA . ASP A 1 107 ? 11.309 -0.165 -17.206 1.00 96.50 107 ASP A CA 1
ATOM 831 C C . ASP A 1 107 ? 12.527 -0.538 -18.067 1.00 96.50 107 ASP A C 1
ATOM 833 O O . ASP A 1 107 ? 12.923 0.257 -18.922 1.00 96.50 107 ASP A O 1
ATOM 837 N N . ASP A 1 108 ? 12.987 -1.794 -18.014 1.00 98.00 108 ASP A N 1
ATOM 838 C CA . ASP A 1 108 ? 14.003 -2.325 -18.938 1.00 98.00 108 ASP A CA 1
ATOM 839 C C . ASP A 1 108 ? 13.603 -2.155 -20.416 1.00 98.00 108 ASP A C 1
ATOM 841 O O . ASP A 1 108 ? 14.417 -1.792 -21.273 1.00 98.00 108 ASP A O 1
ATOM 845 N N . LEU A 1 109 ? 12.338 -2.435 -20.747 1.00 98.31 109 LEU A N 1
ATOM 846 C CA . LEU A 1 109 ? 11.822 -2.284 -22.109 1.00 98.31 109 LEU A CA 1
ATOM 847 C C . LEU A 1 109 ? 11.732 -0.815 -22.534 1.00 98.31 109 LEU A C 1
ATOM 849 O O . LEU A 1 109 ? 12.011 -0.502 -23.693 1.00 98.31 109 LEU A O 1
ATOM 853 N N . ARG A 1 110 ? 11.365 0.092 -21.622 1.00 97.38 110 ARG A N 1
ATOM 854 C CA . ARG A 1 110 ? 11.331 1.539 -21.887 1.00 97.38 110 ARG A CA 1
ATOM 855 C C . ARG A 1 110 ? 12.723 2.089 -22.162 1.00 97.38 110 ARG A C 1
ATOM 857 O O . ARG A 1 110 ? 12.883 2.890 -23.083 1.00 97.38 110 ARG A O 1
ATOM 864 N N . ASP A 1 111 ? 13.722 1.637 -21.416 1.00 98.12 111 ASP A N 1
ATOM 865 C CA . ASP A 1 111 ? 15.106 2.041 -21.638 1.00 98.12 111 ASP A CA 1
ATOM 866 C C . ASP A 1 111 ? 15.641 1.497 -22.967 1.00 98.12 111 ASP A C 1
ATOM 868 O O . ASP A 1 111 ? 16.281 2.225 -23.730 1.00 98.12 111 ASP A O 1
ATOM 872 N N . GLN A 1 112 ? 15.330 0.246 -23.315 1.00 98.06 112 GLN A N 1
ATOM 873 C CA . GLN A 1 112 ? 15.662 -0.305 -24.634 1.00 98.06 112 GLN A CA 1
ATOM 874 C C . GLN A 1 112 ? 15.000 0.478 -25.770 1.00 98.06 112 GLN A C 1
ATOM 876 O O . GLN A 1 112 ? 15.668 0.794 -26.757 1.00 98.06 112 GLN A O 1
ATOM 881 N N . LEU A 1 113 ? 13.715 0.816 -25.628 1.00 98.25 113 LEU A N 1
ATOM 882 C CA . LEU A 1 113 ? 12.989 1.613 -26.612 1.00 98.25 113 LEU A CA 1
ATOM 883 C C . LEU A 1 113 ? 13.662 2.971 -26.813 1.00 98.25 113 LEU A C 1
ATOM 885 O O . LEU A 1 113 ? 13.994 3.311 -2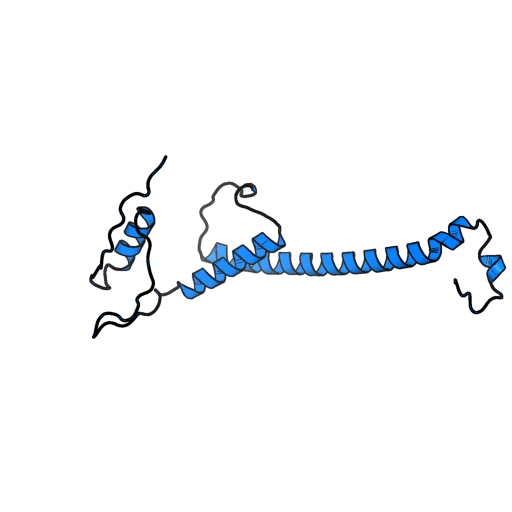7.946 1.00 98.25 113 LEU A O 1
ATOM 889 N N . ARG A 1 114 ? 13.953 3.690 -25.724 1.00 97.88 114 ARG A N 1
ATOM 890 C CA . ARG A 1 114 ? 14.621 4.996 -25.780 1.00 97.88 114 ARG A CA 1
ATOM 891 C C . ARG A 1 114 ? 15.965 4.916 -26.503 1.00 97.88 114 ARG A C 1
ATOM 893 O O . ARG A 1 114 ? 16.223 5.706 -27.405 1.00 97.88 114 ARG A O 1
ATOM 900 N N . ASN A 1 115 ? 16.791 3.922 -26.175 1.00 97.31 115 ASN A N 1
ATOM 901 C CA . ASN A 1 115 ? 18.083 3.712 -26.836 1.00 97.31 115 ASN A CA 1
ATOM 902 C C . ASN A 1 115 ? 17.936 3.470 -28.351 1.00 97.31 115 ASN A C 1
ATOM 904 O O . ASN A 1 115 ? 18.735 3.959 -29.155 1.00 97.31 115 ASN A O 1
ATOM 908 N N . VAL A 1 116 ? 16.925 2.695 -28.758 1.00 97.12 116 VAL A N 1
ATOM 909 C CA . VAL A 1 116 ? 16.641 2.437 -30.177 1.00 97.12 116 VAL A CA 1
ATOM 910 C C . VAL A 1 116 ? 16.137 3.699 -30.875 1.00 97.12 116 VAL A C 1
ATOM 912 O O . VAL A 1 116 ? 16.586 3.985 -31.984 1.00 97.12 116 VAL A O 1
ATOM 915 N N . GLU A 1 117 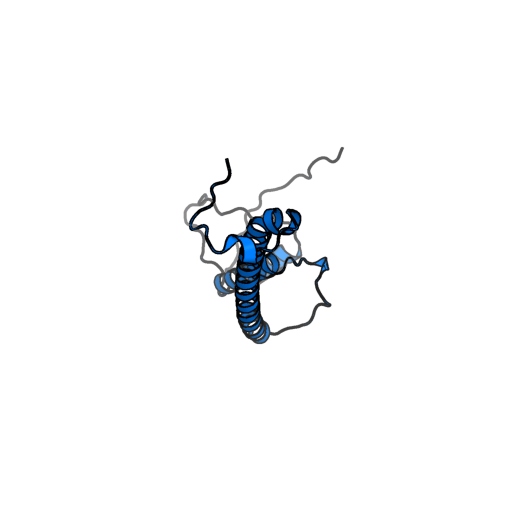? 15.254 4.468 -30.240 1.00 96.69 117 GLU A N 1
ATOM 916 C CA . GLU A 1 117 ? 14.722 5.729 -30.769 1.00 96.69 117 GLU A CA 1
ATOM 917 C C . GLU A 1 117 ? 15.815 6.789 -30.938 1.00 96.69 117 GLU A C 1
ATOM 919 O O . GLU A 1 117 ? 15.898 7.418 -31.993 1.00 96.69 117 GLU A O 1
ATOM 924 N N . GLU A 1 118 ? 16.711 6.939 -29.960 1.00 95.69 118 GLU A N 1
ATOM 925 C CA . GLU A 1 118 ? 17.870 7.835 -30.047 1.00 95.69 118 GLU A CA 1
ATOM 926 C C . GLU A 1 118 ? 18.782 7.451 -31.217 1.00 95.69 118 GLU A C 1
ATOM 928 O O . GLU A 1 118 ? 19.177 8.296 -32.028 1.00 95.69 118 GLU A O 1
ATOM 933 N N . ARG A 1 119 ? 19.072 6.152 -31.365 1.00 92.62 119 ARG A N 1
ATOM 934 C CA . ARG A 1 119 ? 19.880 5.645 -32.479 1.00 92.62 119 ARG A CA 1
ATOM 935 C C . ARG A 1 119 ? 19.181 5.828 -33.826 1.00 92.62 119 ARG A C 1
ATOM 937 O O . ARG A 1 119 ? 19.847 6.149 -34.809 1.00 92.62 119 ARG A O 1
ATOM 944 N N . HIS A 1 120 ? 17.865 5.632 -33.885 1.00 92.00 120 HIS A N 1
ATOM 945 C CA . HIS A 1 120 ? 17.074 5.899 -35.082 1.00 92.00 120 HIS A CA 1
ATOM 946 C C . HIS A 1 120 ? 17.145 7.382 -35.453 1.00 92.00 120 HIS A C 1
ATOM 948 O O . HIS A 1 120 ? 17.502 7.697 -36.584 1.00 92.00 120 HIS A O 1
ATOM 954 N N . GLY A 1 121 ? 16.898 8.288 -34.503 1.00 89.38 121 GLY A N 1
ATOM 955 C CA . GLY A 1 121 ? 16.967 9.734 -34.723 1.00 89.38 121 GLY A CA 1
ATOM 956 C C . GLY A 1 121 ? 18.348 10.204 -35.188 1.00 89.38 121 GLY A C 1
ATOM 957 O O . GLY A 1 121 ? 18.441 11.065 -36.059 1.00 89.38 121 GLY A O 1
ATOM 958 N N . ALA A 1 122 ? 19.425 9.594 -34.686 1.00 87.88 122 ALA A N 1
ATOM 959 C CA . ALA A 1 122 ? 20.781 9.878 -35.154 1.00 87.88 122 ALA A CA 1
ATOM 960 C C . ALA A 1 122 ? 21.029 9.412 -36.602 1.00 87.88 122 ALA A C 1
ATOM 962 O O . ALA A 1 122 ? 21.757 10.069 -37.343 1.00 87.88 122 ALA A O 1
ATOM 963 N N . LEU A 1 123 ? 20.441 8.285 -37.017 1.00 84.75 123 LEU A N 1
ATOM 964 C CA . LEU A 1 123 ? 20.635 7.703 -38.351 1.00 84.75 123 LEU A CA 1
ATOM 965 C C . LEU A 1 123 ? 19.654 8.241 -39.406 1.00 84.75 123 LEU A C 1
ATOM 967 O O . LEU A 1 123 ? 19.958 8.223 -40.600 1.00 84.75 123 LEU A O 1
ATOM 971 N N . GLU A 1 124 ? 18.492 8.737 -38.989 1.00 86.12 124 GLU A N 1
ATOM 972 C CA . GLU A 1 124 ? 17.411 9.189 -39.865 1.00 86.12 124 GLU A CA 1
ATOM 973 C C . GLU A 1 124 ? 17.831 10.277 -40.878 1.00 86.12 124 GLU A C 1
ATOM 975 O O . GLU A 1 124 ? 17.474 10.149 -42.057 1.00 86.12 124 GLU A O 1
ATOM 980 N N . PRO A 1 125 ? 18.627 11.306 -40.516 1.00 83.12 125 PRO A N 1
ATOM 981 C CA . PRO A 1 125 ? 19.114 12.293 -41.481 1.00 83.12 125 PRO A CA 1
ATOM 982 C C . PRO A 1 125 ? 19.950 11.670 -42.604 1.00 83.12 125 PRO A C 1
ATOM 984 O O . PRO A 1 125 ? 19.837 12.075 -43.761 1.00 83.12 125 PRO A O 1
ATOM 987 N N . PHE A 1 126 ? 20.755 10.653 -42.284 1.00 76.81 126 PHE A N 1
ATOM 988 C CA . PHE A 1 126 ? 21.606 9.967 -43.255 1.00 76.81 126 PHE A CA 1
ATOM 989 C C . PHE A 1 126 ? 20.788 9.076 -44.190 1.00 76.81 126 PHE A C 1
ATOM 991 O O . PHE A 1 126 ? 21.029 9.067 -45.395 1.00 76.81 126 PHE A O 1
ATOM 998 N N . ALA A 1 127 ? 19.764 8.396 -43.666 1.00 77.38 127 ALA A N 1
ATOM 999 C CA . ALA A 1 127 ? 18.839 7.616 -44.484 1.00 77.38 127 ALA A CA 1
ATOM 1000 C C . ALA A 1 127 ? 18.082 8.492 -45.504 1.00 77.38 127 ALA A C 1
ATOM 1002 O O . ALA A 1 127 ? 17.892 8.085 -46.651 1.00 77.38 127 ALA A O 1
ATOM 1003 N N . ARG A 1 128 ? 17.700 9.724 -45.128 1.00 78.88 128 ARG A N 1
ATOM 1004 C CA . ARG A 1 128 ? 17.047 10.692 -46.037 1.00 78.88 128 ARG A CA 1
ATOM 1005 C C . ARG A 1 128 ? 17.967 11.223 -47.134 1.00 78.88 128 ARG A C 1
ATOM 1007 O O . ARG A 1 128 ? 17.475 11.669 -48.167 1.00 78.88 128 ARG A O 1
ATOM 1014 N N . LEU A 1 129 ? 19.280 11.184 -46.920 1.00 75.56 129 LEU A N 1
ATOM 1015 C CA . LEU A 1 129 ? 20.274 11.667 -47.876 1.00 75.56 129 LEU A CA 1
ATOM 1016 C C . LEU A 1 129 ? 20.303 10.808 -49.156 1.00 75.56 129 LEU A C 1
ATOM 1018 O O . LEU A 1 129 ? 20.731 11.289 -50.203 1.00 75.56 129 LEU A O 1
ATOM 1022 N N . GLY A 1 130 ? 19.826 9.555 -49.085 1.00 69.38 130 GLY A N 1
ATOM 1023 C CA . GLY A 1 130 ? 19.724 8.643 -50.231 1.00 69.38 130 GLY A CA 1
ATOM 1024 C C . GLY A 1 130 ? 21.075 8.227 -50.821 1.00 69.38 130 GLY A C 1
ATOM 1025 O O . GLY A 1 130 ? 21.128 7.730 -51.945 1.00 69.38 130 GLY A O 1
ATOM 1026 N N . ILE A 1 131 ? 22.164 8.462 -50.085 1.00 70.06 131 ILE A N 1
ATOM 1027 C CA . ILE A 1 131 ? 23.530 8.128 -50.485 1.00 70.06 131 ILE A CA 1
ATOM 1028 C C . ILE A 1 131 ? 23.889 6.785 -49.859 1.00 70.06 131 ILE A C 1
ATOM 1030 O O . ILE A 1 131 ? 23.571 6.537 -48.697 1.00 70.06 131 ILE A O 1
ATOM 1034 N N . ASP A 1 132 ? 24.557 5.925 -50.621 1.00 74.00 132 ASP A N 1
ATOM 1035 C CA . ASP A 1 132 ? 25.062 4.661 -50.101 1.00 74.00 132 ASP A CA 1
ATOM 1036 C C . ASP A 1 132 ? 26.117 4.933 -49.015 1.00 74.00 132 ASP A C 1
ATOM 1038 O O . ASP A 1 132 ? 27.146 5.565 -49.276 1.00 74.00 132 ASP A O 1
ATOM 1042 N N . ILE A 1 133 ? 25.836 4.508 -47.780 1.00 68.69 133 ILE A N 1
ATOM 1043 C CA . ILE A 1 133 ? 26.684 4.764 -46.605 1.00 68.69 133 ILE A CA 1
ATOM 1044 C C . ILE A 1 133 ? 28.065 4.116 -46.783 1.00 68.69 133 ILE A C 1
ATOM 1046 O O . ILE A 1 133 ? 29.056 4.634 -46.263 1.00 68.69 133 ILE A O 1
ATOM 1050 N N . ASP A 1 134 ? 28.167 3.064 -47.598 1.00 74.62 134 ASP A N 1
ATOM 1051 C CA . ASP A 1 134 ? 29.439 2.414 -47.918 1.00 74.62 134 ASP A CA 1
ATOM 1052 C C . ASP A 1 134 ? 30.418 3.364 -48.643 1.00 74.62 134 ASP A C 1
ATOM 1054 O O . ASP A 1 134 ? 31.643 3.229 -48.518 1.00 74.62 134 ASP A O 1
ATOM 1058 N N . LEU A 1 135 ? 29.903 4.403 -49.318 1.00 73.38 135 LEU A N 1
ATOM 1059 C CA . LEU A 1 135 ? 30.705 5.454 -49.960 1.00 73.38 135 LEU A CA 1
ATOM 1060 C C . LEU A 1 135 ? 31.360 6.417 -48.955 1.00 73.38 135 LEU A C 1
ATOM 1062 O O . LEU A 1 135 ? 32.250 7.179 -49.332 1.00 73.38 135 LEU A O 1
ATOM 1066 N N . LEU A 1 136 ? 30.955 6.388 -47.681 1.00 72.38 136 LEU A N 1
ATOM 1067 C CA . LEU A 1 136 ? 31.472 7.266 -46.623 1.00 72.38 136 LEU A CA 1
ATOM 1068 C C . LEU A 1 136 ? 32.560 6.607 -45.754 1.00 72.38 136 LEU A C 1
ATOM 1070 O O . LEU A 1 136 ? 33.071 7.237 -44.829 1.00 72.38 136 LEU A O 1
ATOM 1074 N N . SER A 1 137 ? 32.979 5.379 -46.076 1.00 70.75 137 SER A N 1
ATOM 1075 C CA . SER A 1 137 ? 33.923 4.558 -45.290 1.00 70.75 137 SER A CA 1
ATOM 1076 C C . SER A 1 137 ? 35.330 5.154 -45.060 1.00 70.75 137 SER A C 1
ATOM 1078 O O . SER A 1 137 ? 36.098 4.628 -44.254 1.00 70.75 137 SER A O 1
ATOM 1080 N N . GLY A 1 138 ? 35.685 6.263 -45.721 1.00 76.25 138 GLY A N 1
ATOM 1081 C CA . GLY A 1 138 ? 36.968 6.965 -45.557 1.00 76.25 138 GLY A CA 1
ATOM 1082 C C . GLY A 1 138 ? 36.990 8.085 -44.508 1.00 76.25 138 GLY A C 1
ATOM 1083 O O . GLY A 1 138 ? 38.067 8.582 -44.170 1.00 76.25 138 GLY A O 1
ATOM 1084 N N . TYR A 1 139 ? 35.834 8.500 -43.989 1.00 70.00 139 TYR A N 1
ATOM 1085 C CA . TYR A 1 139 ? 35.736 9.615 -43.045 1.00 70.00 139 TYR A CA 1
ATOM 1086 C C . TYR A 1 139 ? 35.761 9.113 -41.595 1.00 70.00 139 TYR A C 1
ATOM 1088 O O . TYR A 1 139 ? 35.079 8.156 -41.245 1.00 70.00 139 TYR A O 1
ATOM 1096 N N . ARG A 1 140 ? 36.566 9.756 -40.734 1.00 67.06 140 ARG A N 1
ATOM 1097 C CA . ARG A 1 140 ? 36.720 9.372 -39.311 1.00 67.06 140 ARG A CA 1
ATOM 1098 C C . ARG A 1 140 ? 35.831 10.157 -38.349 1.00 67.06 140 ARG A C 1
ATOM 1100 O O . ARG A 1 140 ? 35.632 9.723 -37.219 1.00 67.06 140 ARG A O 1
ATOM 1107 N N . THR A 1 141 ? 35.338 11.320 -38.761 1.00 62.44 141 THR A N 1
ATOM 1108 C CA . THR A 1 141 ? 34.488 12.188 -37.940 1.00 62.44 141 THR A CA 1
ATOM 1109 C C . THR A 1 141 ? 33.650 13.051 -38.871 1.00 62.44 141 THR A C 1
ATOM 1111 O O . THR A 1 141 ? 34.161 13.540 -39.879 1.00 62.44 141 THR A O 1
ATOM 1114 N N . ILE A 1 142 ? 32.376 13.220 -38.538 1.00 61.78 142 ILE A N 1
ATOM 1115 C CA . ILE A 1 142 ? 31.462 14.164 -39.176 1.00 61.78 142 ILE A CA 1
ATOM 1116 C C . ILE A 1 142 ? 30.865 14.999 -38.048 1.00 61.78 142 ILE A C 1
ATOM 1118 O O . ILE A 1 142 ? 30.404 14.440 -37.057 1.00 61.78 142 ILE A O 1
ATOM 1122 N N . ASP A 1 143 ? 30.917 16.316 -38.211 1.00 62.97 143 ASP A N 1
ATOM 1123 C CA . ASP A 1 143 ? 30.334 17.296 -37.299 1.00 62.97 143 ASP A CA 1
ATOM 1124 C C . ASP A 1 143 ? 29.138 17.951 -37.995 1.00 62.97 143 ASP A C 1
ATOM 1126 O O . ASP A 1 143 ? 29.193 18.227 -39.199 1.00 62.97 143 ASP A O 1
ATOM 1130 N N . VAL A 1 144 ? 28.062 18.190 -37.250 1.00 58.72 144 VAL A N 1
ATOM 1131 C CA . VAL A 1 144 ? 26.866 18.882 -37.744 1.00 58.72 144 VAL A CA 1
ATOM 1132 C C . VAL A 1 144 ? 26.757 20.191 -36.969 1.00 58.72 144 VAL A C 1
ATOM 1134 O O . VAL A 1 144 ? 26.697 20.165 -35.742 1.00 58.72 144 VAL A O 1
ATOM 1137 N N . ALA A 1 145 ? 26.803 21.317 -37.684 1.00 41.25 145 ALA A N 1
ATOM 1138 C CA . ALA A 1 145 ? 26.653 22.656 -37.112 1.00 41.25 145 ALA A CA 1
ATOM 1139 C C . ALA A 1 145 ? 25.194 22.976 -36.760 1.00 41.25 145 ALA A C 1
ATOM 1141 O O . ALA A 1 145 ? 24.299 22.509 -37.504 1.00 41.25 145 ALA A O 1
#

Radius of gyration: 30.27 Å; chains: 1; bounding box: 66×44×85 Å

pLDDT: mean 87.14, std 9.02, range [41.25, 98.31]

Sequence (145 aa):
MLRPEQMSKVSMTGSKRVMGDVIETVHDLQLLHITDYDDSWEGFTAGDPVEGAEAASDKLVTVRSLESILDVDEEDAGPTRIVTDQAIEEELEGLRHKVNELDDRRDDLRDQLRNVEERHGALEPFARLGIDIDLLSGYRTIDVA

Secondary structure (DSSP, 8-state):
-PPPP----------GGGHHHHHHHHHHHT--------S-STT--PPPPPTTHHHHHHHHHHHHHHHHHHT--GGG--------HHHHHHHHHHHHHHHHHHHHHHHHHHHHHHHHHHHHHHHHHHHHTT--GGGGTT-S-----